Protein AF-A0A7S2JND5-F1 (afdb_monomer_lite)

Secondary structure (DSSP, 8-state):
---S-TTT-TTS-HHHHSHHHHHHHHHHHHHHHT-SEEEEEEEE-HHHHHHHHHHTTEEEEEEEPTTSSEEEEEEEETTTEEEEEEEEEEGGGGS-TT--HHHHHHH----EEEEEEEEE---S--SS--EEEEEEE-----TT-HHHHHHTT-

Foldseek 3Di:
DQDQDCVVVVPDDVVCSDCVNVVVVVLVVVVVVVDQKDKDWFAAPVVVVCVSLVVVQKHKDWDDFPPDRIIIMMIGRPVFKDWPDKDKAQLLVLPDPPDDPVRCVLQRDRWIKIKTWMWTDDPDPDPDTDIDIDMDTDFDDDPPNVVNRVSSVD

Sequence (154 aa):
PNYALTKSFPDVDPIWLQSSARRPQILEVLAELDADLLCLQEVQFVDEWRGHLAATGYESAFAARPERQDSCAIAWRACRICCTGQLVVDLDAAIPAEATPAVRARFARRNVAVVVRLEVLDSSSVQTPRTLLLATTHLYWGKEHEDVRAWQLQ

Structure (mmCIF, N/CA/C/O backbone):
data_AF-A0A7S2JND5-F1
#
_entry.id   AF-A0A7S2JND5-F1
#
loop_
_atom_site.group_PDB
_atom_site.id
_atom_site.type_symbol
_atom_site.label_atom_id
_atom_site.label_alt_id
_atom_site.label_comp_id
_atom_site.label_asym_id
_atom_site.label_entity_id
_atom_site.label_seq_id
_atom_site.pdbx_PDB_ins_code
_atom_site.Cartn_x
_atom_site.Cartn_y
_atom_site.Cartn_z
_atom_site.occupancy
_atom_site.B_iso_or_equiv
_atom_site.auth_seq_id
_atom_site.auth_comp_id
_atom_site.auth_asym_id
_atom_site.auth_atom_id
_atom_site.pdbx_PDB_model_num
ATOM 1 N N . PRO A 1 1 ? -3.129 1.942 -13.614 1.00 59.28 1 PRO A N 1
ATOM 2 C CA . PRO A 1 1 ? -2.614 0.808 -14.418 1.00 59.28 1 PRO A CA 1
ATOM 3 C C . PRO A 1 1 ? -3.709 -0.247 -14.506 1.00 59.28 1 PRO A C 1
ATOM 5 O O . PRO A 1 1 ? -4.399 -0.433 -13.513 1.00 59.28 1 PRO A O 1
ATOM 8 N N . ASN A 1 2 ? -3.893 -0.901 -15.651 1.00 74.94 2 ASN A N 1
ATOM 9 C CA . ASN A 1 2 ? -4.854 -2.000 -15.739 1.00 74.94 2 ASN A CA 1
ATOM 10 C C . ASN A 1 2 ? -4.126 -3.298 -15.386 1.00 74.94 2 ASN A C 1
ATOM 12 O O . ASN A 1 2 ? -3.317 -3.775 -16.177 1.00 74.94 2 ASN A O 1
ATOM 16 N N . TYR A 1 3 ? -4.371 -3.812 -14.181 1.00 80.31 3 TYR A N 1
ATOM 17 C CA . TYR A 1 3 ? -3.677 -4.985 -13.638 1.00 80.31 3 TYR A CA 1
ATOM 18 C C . TYR A 1 3 ? -4.248 -6.307 -14.153 1.00 80.31 3 TYR A C 1
ATOM 20 O O . TYR A 1 3 ? -3.519 -7.169 -14.637 1.00 80.31 3 TYR A O 1
ATOM 28 N N . ALA A 1 4 ? -5.572 -6.437 -14.107 1.00 91.38 4 ALA A N 1
ATOM 29 C CA . ALA A 1 4 ? -6.294 -7.632 -14.522 1.00 91.38 4 ALA A CA 1
ATOM 30 C C . ALA A 1 4 ? -6.682 -7.534 -16.005 1.00 91.38 4 ALA A C 1
ATOM 32 O O . ALA A 1 4 ? -7.776 -7.092 -16.346 1.00 91.38 4 ALA A O 1
ATOM 33 N N . LEU A 1 5 ? -5.752 -7.893 -16.893 1.00 93.12 5 LEU A N 1
ATOM 34 C CA . LEU A 1 5 ? -5.971 -7.934 -18.342 1.00 93.12 5 LEU A CA 1
ATOM 35 C C . LEU A 1 5 ? -6.056 -9.379 -18.829 1.00 93.12 5 LEU A C 1
ATOM 37 O O . LEU A 1 5 ? -5.309 -10.229 -18.355 1.00 93.12 5 LEU A O 1
ATOM 41 N N . THR A 1 6 ? -6.867 -9.632 -19.856 1.00 93.62 6 THR A N 1
ATOM 42 C CA . THR A 1 6 ? -6.954 -10.947 -20.522 1.00 93.62 6 THR A CA 1
ATOM 43 C C . THR A 1 6 ? -5.607 -11.412 -21.071 1.00 93.62 6 THR A C 1
ATOM 45 O O . THR A 1 6 ? -5.309 -12.595 -21.064 1.00 93.62 6 THR A O 1
ATOM 48 N N . LYS A 1 7 ? -4.735 -10.481 -21.479 1.00 94.06 7 LYS A N 1
ATOM 49 C CA . LYS A 1 7 ? -3.354 -10.802 -21.868 1.00 94.06 7 LYS A CA 1
ATOM 50 C C . LYS A 1 7 ? -2.553 -11.448 -20.727 1.00 94.06 7 LYS A C 1
ATOM 52 O O . LYS A 1 7 ? -1.713 -12.299 -20.993 1.00 94.06 7 LYS A O 1
ATOM 57 N N . SER A 1 8 ? -2.770 -11.000 -19.491 1.00 92.75 8 SER A N 1
ATOM 58 C CA . SER A 1 8 ? -2.069 -11.501 -18.302 1.00 92.75 8 SER A CA 1
ATOM 59 C C . SER A 1 8 ? -2.757 -12.728 -17.699 1.00 92.75 8 SER A C 1
ATOM 61 O O . SER A 1 8 ? -2.092 -13.553 -17.086 1.00 92.75 8 SER A O 1
ATOM 63 N N . PHE A 1 9 ? -4.075 -12.844 -17.884 1.00 95.56 9 PHE A N 1
ATOM 64 C CA . PHE A 1 9 ? -4.926 -13.905 -17.345 1.00 95.56 9 PHE A CA 1
ATOM 65 C C . PHE A 1 9 ? -5.808 -14.490 -18.465 1.00 95.56 9 PHE A C 1
ATOM 67 O O . PHE A 1 9 ? -7.012 -14.228 -18.487 1.00 95.56 9 PHE A O 1
ATOM 74 N N . PRO A 1 10 ? -5.221 -15.221 -19.433 1.00 96.25 10 PRO A N 1
ATOM 75 C CA . PRO A 1 10 ? -5.931 -15.660 -20.639 1.00 96.25 10 PRO A CA 1
ATOM 76 C C . PRO A 1 10 ? -7.007 -16.715 -20.369 1.00 96.25 10 PRO A C 1
ATOM 78 O O . PRO A 1 10 ? -7.966 -16.804 -21.129 1.00 96.25 10 PRO A O 1
ATOM 81 N N . ASP A 1 11 ? -6.870 -17.468 -19.278 1.00 96.88 11 ASP A N 1
ATOM 82 C CA . ASP A 1 11 ? -7.769 -18.573 -18.922 1.00 96.88 11 ASP A CA 1
ATOM 83 C C . ASP A 1 11 ? -8.925 -18.141 -17.999 1.00 96.88 11 ASP A C 1
ATOM 85 O O . ASP A 1 11 ? -9.717 -18.970 -17.554 1.00 96.88 11 ASP A O 1
ATOM 89 N N . VAL A 1 12 ? -9.026 -16.845 -17.683 1.00 96.38 12 VAL A N 1
ATOM 90 C CA . VAL A 1 12 ? -10.086 -16.283 -16.835 1.00 96.38 12 VAL A CA 1
ATOM 91 C C . VAL A 1 12 ? -11.153 -15.648 -17.719 1.00 96.38 12 VAL A C 1
ATOM 93 O O . VAL A 1 12 ? -10.832 -14.834 -18.587 1.00 96.38 12 VAL A O 1
ATOM 96 N N . ASP A 1 13 ? -12.428 -15.969 -17.471 1.00 96.38 13 ASP A N 1
ATOM 97 C CA . ASP A 1 13 ? -13.538 -15.290 -18.148 1.00 96.38 13 ASP A CA 1
ATOM 98 C C . ASP A 1 13 ? -13.411 -13.764 -17.936 1.00 96.38 13 ASP A C 1
ATOM 100 O O . ASP A 1 13 ? -13.328 -13.312 -16.785 1.00 96.38 13 ASP A O 1
ATOM 104 N N . PRO A 1 14 ? -13.392 -12.950 -19.011 1.00 95.25 14 PRO A N 1
ATOM 105 C CA . PRO A 1 14 ? -13.222 -11.505 -18.918 1.00 95.25 14 PRO A CA 1
ATOM 106 C C . PRO A 1 14 ? -14.183 -10.805 -17.952 1.00 95.25 14 PRO A C 1
ATOM 108 O O . PRO A 1 14 ? -13.825 -9.751 -17.416 1.00 95.25 14 PRO A O 1
ATOM 111 N N . ILE A 1 15 ? -15.373 -11.365 -17.697 1.00 95.00 15 ILE A N 1
ATOM 112 C CA . ILE A 1 15 ? -16.313 -10.807 -16.717 1.00 95.00 15 ILE A CA 1
ATOM 113 C C . ILE A 1 15 ? -15.703 -10.761 -15.309 1.00 95.00 15 ILE A C 1
ATOM 115 O O . ILE A 1 15 ? -15.850 -9.760 -14.607 1.00 95.00 15 ILE A O 1
ATOM 119 N N . TRP A 1 16 ? -14.924 -11.780 -14.933 1.00 95.44 16 TRP A N 1
ATOM 120 C CA . TRP A 1 16 ? -14.277 -11.886 -13.624 1.00 95.44 16 TRP A CA 1
ATOM 121 C C . TRP A 1 16 ? -13.016 -11.029 -13.500 1.00 95.44 16 TRP A C 1
ATOM 123 O O . TRP A 1 16 ? -12.528 -10.821 -12.394 1.00 95.44 16 TRP A O 1
ATOM 133 N N . LEU A 1 17 ? -12.490 -10.476 -14.597 1.00 94.56 17 LEU A N 1
ATOM 134 C CA . LEU A 1 17 ? -11.359 -9.540 -14.550 1.00 94.56 17 LEU A CA 1
ATOM 135 C C . LEU A 1 17 ? -11.799 -8.102 -14.226 1.00 94.56 17 LEU A C 1
ATOM 137 O O . LEU A 1 17 ? -10.988 -7.290 -13.756 1.00 94.56 17 LEU A O 1
ATOM 141 N N . GLN A 1 18 ? -13.080 -7.780 -14.423 1.00 92.50 18 GLN A N 1
ATOM 142 C CA . GLN A 1 18 ? -13.631 -6.454 -14.149 1.00 92.50 18 GLN A CA 1
ATOM 143 C C . GLN A 1 18 ? -13.508 -6.092 -12.662 1.00 92.50 18 GLN A C 1
ATOM 145 O O . GLN A 1 18 ? -13.768 -6.907 -11.778 1.00 92.50 18 GLN A O 1
ATOM 150 N N . SER A 1 19 ? -13.142 -4.840 -12.358 1.00 90.81 19 SER A N 1
ATOM 151 C CA . SER A 1 19 ? -13.007 -4.398 -10.960 1.00 90.81 19 SER A CA 1
ATOM 152 C C . SER A 1 19 ? -14.322 -4.500 -10.186 1.00 90.81 19 SER A C 1
ATOM 154 O O . SER A 1 19 ? -14.285 -4.755 -8.987 1.00 90.81 19 SER A O 1
ATOM 156 N N . SER A 1 20 ? -15.462 -4.305 -10.849 1.00 91.81 20 SER A N 1
ATOM 157 C CA . SER A 1 20 ? -16.797 -4.440 -10.257 1.00 91.81 20 SER A CA 1
ATOM 158 C C . SER A 1 20 ? -17.107 -5.875 -9.830 1.00 91.81 20 SER A C 1
ATOM 160 O O . SER A 1 20 ? -17.779 -6.062 -8.824 1.00 91.81 20 SER A O 1
ATOM 162 N N . ALA A 1 21 ? -16.587 -6.874 -10.550 1.00 94.75 21 ALA A N 1
ATOM 163 C CA . ALA A 1 21 ? -16.742 -8.285 -10.206 1.00 94.75 21 ALA A CA 1
ATOM 164 C C . ALA A 1 21 ? -15.758 -8.722 -9.108 1.00 94.75 21 ALA A C 1
ATOM 166 O O . ALA A 1 21 ? -16.131 -9.447 -8.191 1.00 94.75 21 ALA A O 1
ATOM 167 N N . ARG A 1 22 ? -14.505 -8.246 -9.159 1.00 95.00 22 ARG A N 1
ATOM 168 C CA . ARG A 1 22 ? -13.464 -8.636 -8.188 1.00 95.00 22 ARG A CA 1
ATOM 169 C C . ARG A 1 22 ? -13.600 -7.956 -6.835 1.00 95.00 22 ARG A C 1
ATOM 171 O O . ARG A 1 22 ? -13.289 -8.567 -5.821 1.00 95.00 22 ARG A O 1
ATOM 178 N N . ARG A 1 23 ? -14.009 -6.686 -6.792 1.00 94.38 23 ARG A N 1
ATOM 179 C CA . ARG A 1 23 ? -14.005 -5.908 -5.544 1.00 94.38 23 ARG A CA 1
ATOM 180 C C . ARG A 1 23 ? -14.883 -6.525 -4.446 1.00 94.38 23 ARG A C 1
ATOM 182 O O . ARG A 1 23 ? -14.363 -6.643 -3.342 1.00 94.38 23 ARG A O 1
ATOM 189 N N . PRO A 1 24 ? -16.128 -6.970 -4.707 1.00 94.88 24 PRO A N 1
ATOM 190 C CA . PRO A 1 24 ? -16.931 -7.652 -3.693 1.00 94.88 24 PRO A CA 1
ATOM 191 C C . PRO A 1 24 ? -16.245 -8.907 -3.142 1.00 94.88 24 PRO A C 1
ATOM 193 O O . PRO A 1 24 ? -16.228 -9.102 -1.936 1.00 94.88 24 PRO A O 1
ATOM 196 N N . GLN A 1 25 ? -15.607 -9.696 -4.010 1.00 96.62 25 GLN A N 1
ATOM 197 C CA . GLN A 1 25 ? -14.882 -10.911 -3.622 1.00 96.62 25 GLN A CA 1
ATOM 198 C C . GLN A 1 25 ? -13.651 -10.596 -2.760 1.00 96.62 25 GLN A C 1
ATOM 200 O O . GLN A 1 25 ? -13.391 -11.263 -1.768 1.00 96.62 25 GLN A O 1
ATOM 205 N N . ILE A 1 26 ? -12.903 -9.539 -3.096 1.00 96.62 26 ILE A N 1
ATOM 206 C CA . ILE A 1 26 ? -11.773 -9.093 -2.268 1.00 96.62 26 ILE A CA 1
ATOM 207 C C . ILE A 1 26 ? -12.274 -8.622 -0.898 1.00 96.62 26 ILE A C 1
ATOM 209 O O . ILE A 1 26 ? -11.661 -8.950 0.109 1.00 96.62 26 ILE A O 1
ATOM 213 N N . LEU A 1 27 ? -13.379 -7.872 -0.841 1.00 96.06 27 LEU A N 1
ATOM 214 C CA . LEU A 1 27 ? -13.959 -7.413 0.425 1.00 96.06 27 LEU A CA 1
ATOM 215 C C . LEU A 1 27 ? -14.443 -8.577 1.298 1.00 96.06 27 LEU A C 1
ATOM 217 O O . LEU A 1 27 ? -14.252 -8.526 2.508 1.00 96.06 27 LEU A O 1
ATOM 221 N N . GLU A 1 28 ? -15.016 -9.617 0.693 1.00 97.06 28 GLU A N 1
ATOM 222 C CA . GLU A 1 28 ? -15.398 -10.857 1.377 1.00 97.06 28 GLU A CA 1
ATOM 223 C C . GLU A 1 28 ? -14.172 -11.541 1.996 1.00 97.06 28 GLU A C 1
ATOM 225 O O . GLU A 1 28 ? -14.149 -11.764 3.203 1.00 97.06 28 GLU A O 1
ATOM 230 N N . VAL A 1 29 ? -13.093 -11.722 1.226 1.00 97.56 29 VAL A N 1
ATOM 231 C CA . VAL A 1 29 ? -11.825 -12.269 1.744 1.00 97.56 29 VAL A CA 1
ATOM 232 C C . VAL A 1 29 ? -11.257 -11.411 2.881 1.00 97.56 29 VAL A C 1
ATOM 234 O O . VAL A 1 29 ? -10.823 -11.941 3.899 1.00 97.56 29 VAL A O 1
ATOM 237 N N . LEU A 1 30 ? -11.258 -10.080 2.744 1.00 96.88 30 LEU A N 1
ATOM 238 C CA . LEU A 1 30 ? -10.775 -9.185 3.803 1.00 96.88 30 LEU A CA 1
ATOM 239 C C . LEU A 1 30 ? -11.619 -9.284 5.081 1.00 96.88 30 LEU A C 1
ATOM 241 O O . LEU A 1 30 ? -11.064 -9.189 6.175 1.00 96.88 30 LEU A O 1
ATOM 245 N N . ALA A 1 31 ? -12.933 -9.477 4.951 1.00 95.31 31 ALA A N 1
ATOM 246 C CA . ALA A 1 31 ? -13.827 -9.661 6.087 1.00 95.31 31 ALA A CA 1
ATOM 247 C C . ALA A 1 31 ? -13.594 -11.012 6.780 1.00 95.31 31 ALA A C 1
ATOM 249 O O . ALA A 1 31 ? -13.532 -11.054 8.006 1.00 95.31 31 ALA A O 1
ATOM 250 N N . GLU A 1 32 ? -13.413 -12.090 6.013 1.00 97.06 32 GLU A N 1
ATOM 251 C CA . GLU A 1 32 ? -13.128 -13.432 6.537 1.00 97.06 32 GLU A CA 1
ATOM 252 C C . GLU A 1 32 ? -11.777 -13.522 7.253 1.00 97.06 32 GLU A C 1
ATOM 254 O O . GLU A 1 32 ? -11.647 -14.251 8.234 1.00 97.06 32 GLU A O 1
ATOM 259 N N . LEU A 1 33 ? -10.773 -12.770 6.786 1.00 96.81 33 LEU A N 1
ATOM 260 C CA . LEU A 1 33 ? -9.467 -12.701 7.442 1.00 96.81 33 LEU A CA 1
ATOM 261 C C . LEU A 1 33 ? -9.547 -12.118 8.860 1.00 96.81 33 LEU A C 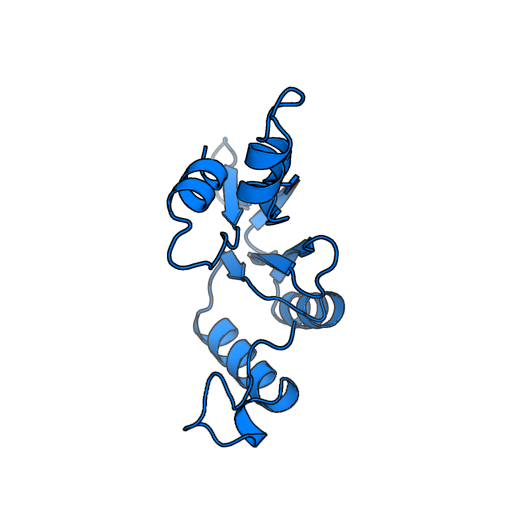1
ATOM 263 O O . LEU A 1 33 ? -8.674 -12.423 9.670 1.00 96.81 33 LEU A O 1
ATOM 267 N N . ASP A 1 34 ? -10.537 -11.258 9.135 1.00 94.88 34 ASP A N 1
ATOM 268 C CA . ASP A 1 34 ? -10.750 -10.565 10.416 1.00 94.88 34 ASP A CA 1
ATOM 269 C C . ASP A 1 34 ? -9.456 -9.990 11.037 1.00 94.88 34 ASP A C 1
ATOM 271 O O . ASP A 1 34 ? -9.228 -10.016 12.246 1.00 94.88 34 ASP A O 1
ATOM 275 N N . ALA A 1 35 ? -8.552 -9.488 10.191 1.00 97.38 35 ALA A N 1
ATOM 276 C CA . ALA A 1 35 ? -7.216 -9.097 10.625 1.00 97.38 35 ALA A CA 1
ATOM 277 C C . ALA A 1 35 ? -7.231 -7.757 11.372 1.00 97.38 35 ALA A C 1
ATOM 279 O O . ALA A 1 35 ? -7.902 -6.813 10.963 1.00 97.38 35 ALA A O 1
ATOM 280 N N . ASP A 1 36 ? -6.418 -7.605 12.418 1.00 97.00 36 ASP A N 1
ATOM 281 C CA . ASP A 1 36 ? -6.272 -6.308 13.097 1.00 97.00 36 ASP A CA 1
ATOM 282 C C . ASP A 1 36 ? -5.525 -5.266 12.250 1.00 97.00 36 ASP A C 1
ATOM 284 O O . ASP A 1 36 ? -5.731 -4.059 12.407 1.00 97.00 36 ASP A O 1
ATOM 288 N N . LEU A 1 37 ? -4.662 -5.745 11.352 1.00 97.88 37 LEU A N 1
ATOM 289 C CA . LEU A 1 37 ? -3.786 -4.966 10.486 1.00 97.88 37 LEU A CA 1
ATOM 290 C C . LEU A 1 37 ? -3.833 -5.539 9.069 1.00 97.88 37 LEU A C 1
ATOM 292 O O . LEU A 1 37 ? -3.665 -6.741 8.876 1.00 97.88 37 LEU A O 1
ATOM 296 N N . LEU A 1 38 ? -4.012 -4.670 8.078 1.00 98.31 38 LEU A N 1
ATOM 297 C CA . LEU A 1 38 ? -4.029 -5.020 6.661 1.00 98.31 38 LEU A CA 1
ATOM 298 C C . LEU A 1 38 ? -2.984 -4.189 5.917 1.00 98.31 38 LEU A C 1
ATOM 300 O O . LEU A 1 38 ? -2.970 -2.966 6.036 1.00 98.31 38 LEU A O 1
ATOM 304 N N . CYS A 1 39 ? -2.155 -4.847 5.108 1.00 98.50 39 CYS A N 1
ATOM 305 C CA . CYS A 1 39 ? -1.215 -4.205 4.190 1.00 98.50 39 CYS A CA 1
ATOM 306 C C . CYS A 1 39 ? -1.597 -4.574 2.757 1.00 98.50 39 CYS A C 1
ATOM 308 O O . CYS A 1 39 ? -1.471 -5.733 2.366 1.00 98.50 39 CYS A O 1
ATOM 310 N N . LEU A 1 40 ? -2.050 -3.596 1.976 1.00 97.94 40 LEU A N 1
ATOM 311 C CA . LEU A 1 40 ? -2.576 -3.803 0.629 1.00 97.94 40 LEU A CA 1
ATOM 312 C C . LEU A 1 40 ? -1.702 -3.088 -0.405 1.00 97.94 40 LEU A C 1
ATOM 314 O O . LEU A 1 40 ? -1.237 -1.969 -0.179 1.00 97.94 40 LEU A O 1
ATOM 318 N N . GLN A 1 41 ? -1.510 -3.716 -1.563 1.00 97.25 41 GLN A N 1
ATOM 319 C CA . GLN A 1 41 ? -0.823 -3.134 -2.718 1.00 97.25 41 GLN A CA 1
ATOM 320 C C . GLN A 1 41 ? -1.772 -3.075 -3.922 1.00 97.25 41 GLN A C 1
ATOM 322 O O . GLN A 1 41 ? -2.820 -3.715 -3.929 1.00 97.25 41 GLN A O 1
ATOM 327 N N . GLU A 1 42 ? -1.404 -2.289 -4.939 1.00 95.81 42 GLU A N 1
ATOM 328 C CA . GLU A 1 42 ? -2.197 -2.095 -6.167 1.00 95.81 42 GLU A CA 1
ATOM 329 C C . GLU A 1 42 ? -3.604 -1.508 -5.933 1.00 95.81 42 GLU A C 1
ATOM 331 O O . GLU A 1 42 ? -4.539 -1.730 -6.706 1.00 95.81 42 GLU A O 1
ATOM 336 N N . VAL A 1 43 ? -3.766 -0.695 -4.885 1.00 95.75 43 VAL A N 1
ATOM 337 C CA . VAL A 1 43 ? -5.064 -0.138 -4.496 1.00 95.75 43 VAL A CA 1
ATOM 338 C C . VAL A 1 43 ? -5.424 1.063 -5.373 1.00 95.75 43 VAL A C 1
ATOM 340 O O . VAL A 1 43 ? -4.884 2.156 -5.207 1.00 95.75 43 VAL A O 1
ATOM 343 N N . GLN A 1 44 ? -6.337 0.865 -6.323 1.00 93.31 44 GLN A N 1
ATOM 344 C CA . GLN A 1 44 ? -6.940 1.929 -7.140 1.00 93.31 44 GLN A CA 1
ATOM 345 C C . GLN A 1 44 ? -8.253 2.415 -6.522 1.00 93.31 44 GLN A C 1
ATOM 347 O O . GLN A 1 44 ? -8.908 1.636 -5.844 1.00 93.31 44 GLN A O 1
ATOM 352 N N . PHE A 1 45 ? -8.688 3.643 -6.831 1.00 92.56 45 PHE A N 1
ATOM 353 C CA . PHE A 1 45 ? -9.922 4.242 -6.287 1.00 92.56 45 PHE A CA 1
ATOM 354 C C . PHE A 1 45 ? -9.876 4.389 -4.756 1.00 92.56 45 PHE A C 1
ATOM 356 O O . PHE A 1 45 ? -10.682 3.817 -4.025 1.00 92.56 45 PHE A O 1
ATOM 363 N N . VAL A 1 46 ? -8.881 5.139 -4.269 1.00 94.25 46 VAL A N 1
ATOM 364 C CA . VAL A 1 46 ? -8.570 5.278 -2.834 1.00 94.25 46 VAL A CA 1
ATOM 365 C C . VAL A 1 46 ? -9.787 5.684 -2.003 1.00 94.25 46 VAL A C 1
ATOM 367 O O . VAL A 1 46 ? -10.004 5.098 -0.948 1.00 94.25 46 VAL A O 1
ATOM 370 N N . ASP A 1 47 ? -10.602 6.624 -2.480 1.00 94.75 47 ASP A N 1
ATOM 371 C CA . ASP A 1 47 ? -11.777 7.092 -1.734 1.00 94.75 47 ASP A CA 1
ATOM 372 C C . ASP A 1 47 ? -12.828 5.991 -1.556 1.00 94.75 47 ASP A C 1
ATOM 374 O O . ASP A 1 47 ? -13.399 5.844 -0.475 1.00 94.75 47 ASP A O 1
ATOM 378 N N . GLU A 1 48 ? -13.028 5.154 -2.578 1.00 95.06 48 GLU A N 1
ATOM 379 C CA . GLU A 1 48 ? -13.924 4.003 -2.482 1.00 95.06 48 GLU A CA 1
ATOM 380 C C . GLU A 1 48 ? -13.389 2.992 -1.464 1.00 95.06 48 GLU A C 1
ATOM 382 O O . GLU A 1 48 ? -14.129 2.557 -0.585 1.00 95.06 48 GLU A O 1
ATOM 387 N N . TRP A 1 49 ? -12.105 2.626 -1.530 1.00 96.06 49 TRP A N 1
ATOM 388 C CA . TRP A 1 49 ? -11.513 1.694 -0.560 1.00 96.06 49 TRP A CA 1
ATOM 389 C C . TRP A 1 49 ? -11.529 2.232 0.861 1.00 96.06 49 TRP A C 1
ATOM 391 O O . TRP A 1 49 ? -11.833 1.483 1.784 1.00 96.06 49 TRP A O 1
ATOM 401 N N . ARG A 1 50 ? -11.252 3.525 1.041 1.00 96.94 50 ARG A N 1
ATOM 402 C CA . ARG A 1 50 ? -11.357 4.187 2.340 1.00 96.94 50 ARG A CA 1
ATOM 403 C C . ARG A 1 50 ? -12.773 4.052 2.898 1.00 96.94 50 ARG A C 1
ATOM 405 O O . ARG A 1 50 ? -12.915 3.706 4.066 1.00 96.94 50 ARG A O 1
ATOM 412 N N . GLY A 1 51 ? -13.797 4.260 2.067 1.00 97.44 51 GLY A N 1
ATOM 413 C CA . GLY A 1 51 ? -15.197 4.066 2.445 1.00 97.44 51 GLY A CA 1
ATOM 414 C C . GLY A 1 51 ? -15.518 2.626 2.860 1.00 97.44 51 GLY A C 1
ATOM 415 O O . GLY A 1 51 ? -16.096 2.417 3.924 1.00 97.44 51 GLY A O 1
ATOM 416 N N . HIS A 1 52 ? -15.100 1.630 2.072 1.00 96.69 52 HIS A N 1
ATOM 417 C CA . HIS A 1 52 ? -15.341 0.216 2.392 1.00 96.69 52 HIS A CA 1
ATOM 418 C C . HIS A 1 52 ? -14.620 -0.224 3.677 1.00 96.69 52 HIS A C 1
ATOM 420 O O . HIS A 1 52 ? -15.225 -0.852 4.542 1.00 96.69 52 HIS A O 1
ATOM 426 N N . LEU A 1 53 ? -13.345 0.144 3.835 1.00 97.56 53 LEU A N 1
ATOM 427 C CA . LEU A 1 53 ? -12.562 -0.162 5.035 1.00 97.56 53 LEU A CA 1
ATOM 428 C C . LEU A 1 53 ? -13.187 0.491 6.277 1.00 97.56 53 LEU A C 1
ATOM 430 O O . LEU A 1 53 ? -13.418 -0.196 7.273 1.00 97.56 53 LEU A O 1
ATOM 434 N N . ALA A 1 54 ? -13.566 1.769 6.189 1.00 97.88 54 ALA A N 1
ATOM 435 C CA . ALA A 1 54 ? -14.239 2.481 7.275 1.00 97.88 54 ALA A CA 1
ATOM 436 C C . ALA A 1 54 ? -15.576 1.835 7.662 1.00 97.88 54 ALA A C 1
ATOM 438 O O . ALA A 1 54 ? -15.842 1.650 8.849 1.00 97.88 54 ALA A O 1
ATOM 439 N N . ALA A 1 55 ? -16.385 1.414 6.683 1.00 97.00 55 ALA A N 1
ATOM 440 C CA . ALA A 1 55 ? -17.649 0.717 6.933 1.00 97.00 55 ALA A CA 1
ATOM 441 C C . ALA A 1 55 ? -17.465 -0.609 7.695 1.00 97.00 55 ALA A C 1
ATOM 443 O O . ALA A 1 55 ? -18.374 -1.053 8.391 1.00 97.00 55 ALA A O 1
ATOM 444 N N . THR A 1 56 ? -16.281 -1.216 7.598 1.00 95.44 56 THR A N 1
ATOM 445 C CA . THR A 1 56 ? -15.914 -2.444 8.320 1.00 95.44 56 THR A CA 1
ATOM 446 C C . THR A 1 56 ? -15.109 -2.189 9.600 1.00 95.44 56 THR A C 1
ATOM 448 O O . THR A 1 56 ? -14.622 -3.136 10.208 1.00 95.44 56 THR A O 1
ATOM 451 N N . GLY A 1 57 ? -14.986 -0.938 10.057 1.00 97.06 57 GLY A N 1
ATOM 452 C CA . GLY A 1 57 ? -14.339 -0.588 11.330 1.00 97.06 57 GLY A CA 1
ATOM 453 C C . GLY A 1 57 ? -12.823 -0.377 11.252 1.00 97.06 57 GLY A C 1
ATOM 454 O O . GLY A 1 57 ? -12.149 -0.421 12.286 1.00 97.06 57 GLY A O 1
ATOM 455 N N . TYR A 1 58 ? -12.282 -0.160 10.052 1.00 98.50 58 TYR A N 1
ATOM 456 C CA . TYR A 1 58 ? -10.873 0.170 9.861 1.00 98.50 58 TYR A CA 1
ATOM 457 C C . TYR A 1 58 ? -10.657 1.660 9.614 1.00 98.50 58 TYR A C 1
ATOM 459 O O . TYR A 1 58 ? -11.341 2.288 8.809 1.00 98.50 58 TYR A O 1
ATOM 467 N N . GLU A 1 59 ? -9.610 2.200 10.220 1.00 98.31 59 GLU A N 1
ATOM 468 C CA . GLU A 1 59 ? -8.950 3.402 9.719 1.00 98.31 59 GLU A CA 1
ATOM 469 C C . GLU A 1 59 ? -7.844 3.010 8.735 1.00 98.31 59 GLU A C 1
ATOM 471 O O . GLU A 1 59 ? -7.407 1.859 8.706 1.00 98.31 59 GLU A O 1
ATOM 476 N N . SER A 1 60 ? -7.418 3.940 7.874 1.00 98.38 60 SER A N 1
ATOM 477 C CA . SER A 1 60 ? -6.448 3.620 6.822 1.00 98.38 60 SER A CA 1
ATOM 478 C C . SER A 1 60 ? -5.595 4.795 6.340 1.00 98.38 60 SER A C 1
ATOM 480 O O . SER A 1 60 ? -6.058 5.929 6.175 1.00 98.38 60 SER A O 1
ATOM 482 N N . ALA A 1 61 ? -4.340 4.476 6.030 1.00 98.25 61 ALA A N 1
ATOM 483 C CA . ALA A 1 61 ? -3.349 5.330 5.392 1.00 98.25 61 ALA A CA 1
ATOM 484 C C . ALA A 1 61 ? -3.039 4.815 3.982 1.00 98.25 61 ALA A C 1
ATOM 486 O O . ALA A 1 61 ? -2.990 3.608 3.754 1.00 98.25 61 ALA A O 1
ATOM 487 N N . PHE A 1 62 ? -2.790 5.729 3.043 1.00 98.06 62 PHE A N 1
ATOM 488 C CA . PHE A 1 62 ? -2.492 5.401 1.649 1.00 98.06 62 PHE A CA 1
ATOM 489 C C . PHE A 1 62 ? -1.263 6.174 1.169 1.00 98.06 62 PHE A C 1
ATOM 491 O O . PHE A 1 62 ? -1.073 7.333 1.539 1.00 98.06 62 PHE A O 1
ATOM 498 N N . ALA A 1 63 ? -0.472 5.548 0.303 1.00 97.25 63 ALA A N 1
ATOM 499 C CA . ALA A 1 63 ? 0.588 6.188 -0.468 1.00 97.25 63 ALA A CA 1
ATOM 500 C C . ALA A 1 63 ? 0.366 5.925 -1.957 1.00 97.25 63 ALA A C 1
ATOM 502 O O . ALA A 1 63 ? 0.542 4.798 -2.427 1.00 97.25 63 ALA A O 1
ATOM 503 N N . ALA A 1 64 ? -0.022 6.968 -2.687 1.00 94.38 64 ALA A N 1
ATOM 504 C CA . ALA A 1 64 ? -0.175 6.913 -4.133 1.00 94.38 64 ALA A CA 1
ATOM 505 C C . ALA A 1 64 ? 1.192 6.939 -4.818 1.00 94.38 64 ALA A C 1
ATOM 507 O O . ALA A 1 64 ? 2.078 7.705 -4.432 1.00 94.38 64 ALA A O 1
ATOM 508 N N . ARG A 1 65 ? 1.358 6.125 -5.862 1.00 91.56 65 ARG A N 1
ATOM 509 C CA . ARG A 1 65 ? 2.566 6.190 -6.689 1.00 91.56 65 ARG A CA 1
ATOM 510 C C . ARG A 1 65 ? 2.498 7.377 -7.654 1.00 91.56 65 ARG A C 1
ATOM 512 O O . ARG A 1 65 ? 1.462 7.561 -8.299 1.00 91.56 65 ARG A O 1
ATOM 519 N N . PRO A 1 66 ? 3.592 8.139 -7.831 1.00 88.62 66 PRO A N 1
ATOM 520 C CA . PRO A 1 66 ? 3.645 9.204 -8.824 1.00 88.62 66 PRO A CA 1
ATOM 521 C C . PRO A 1 66 ? 3.284 8.691 -10.222 1.00 88.62 66 PRO A C 1
ATOM 523 O O . PRO A 1 66 ? 3.773 7.648 -10.660 1.00 88.62 66 PRO A O 1
ATOM 526 N N . GLU A 1 67 ? 2.421 9.430 -10.924 1.00 84.31 67 GLU A N 1
ATOM 527 C CA . GLU A 1 67 ? 1.996 9.138 -12.306 1.00 84.31 67 GLU A CA 1
ATOM 528 C C . GLU A 1 67 ? 1.305 7.769 -12.500 1.00 84.31 67 GLU A C 1
ATOM 530 O O . GLU A 1 67 ? 1.110 7.295 -13.624 1.00 84.31 67 GLU A O 1
ATOM 535 N N . ARG A 1 68 ? 0.891 7.116 -11.410 1.00 85.31 68 ARG A N 1
ATOM 536 C CA . ARG A 1 68 ? 0.078 5.900 -11.430 1.00 85.31 68 ARG A CA 1
ATOM 537 C C . ARG A 1 68 ? -1.203 6.132 -10.630 1.00 85.31 68 ARG A C 1
ATOM 539 O O . ARG A 1 68 ? -1.277 6.974 -9.751 1.00 85.31 68 ARG A O 1
ATOM 546 N N . GLN A 1 69 ? -2.236 5.368 -10.966 1.00 87.38 69 GLN A N 1
ATOM 547 C CA . GLN A 1 69 ? -3.553 5.462 -10.320 1.00 87.38 69 GLN A CA 1
ATOM 548 C C . GLN A 1 69 ? -3.689 4.590 -9.067 1.00 87.38 69 GLN A C 1
ATOM 550 O O . GLN A 1 69 ? -4.767 4.526 -8.484 1.00 87.38 69 GLN A O 1
ATOM 555 N N . ASP A 1 70 ? -2.651 3.841 -8.715 1.00 93.06 70 ASP A N 1
ATOM 556 C CA . ASP A 1 70 ? -2.701 2.866 -7.638 1.00 93.06 70 ASP A CA 1
ATOM 557 C C . ASP A 1 70 ? -1.781 3.247 -6.479 1.00 93.06 70 ASP A C 1
ATOM 559 O O . ASP A 1 70 ? -0.816 4.001 -6.633 1.00 93.06 70 ASP A O 1
ATOM 563 N N . SER A 1 71 ? -2.110 2.696 -5.318 1.00 95.56 71 SER A N 1
ATOM 564 C CA . SER A 1 71 ? -1.503 3.032 -4.040 1.00 95.56 71 SER A CA 1
ATOM 565 C C . SER A 1 71 ? -1.114 1.780 -3.263 1.00 95.56 71 SER A C 1
ATOM 567 O O . SER A 1 71 ? -1.657 0.695 -3.483 1.00 95.56 71 SER A O 1
ATOM 569 N N . CYS A 1 72 ? -0.205 1.950 -2.310 1.00 97.81 72 CYS A N 1
ATOM 570 C CA . CYS A 1 72 ? -0.114 1.051 -1.164 1.00 97.81 72 CYS A CA 1
ATOM 571 C C . CYS A 1 72 ? -1.026 1.572 -0.049 1.00 97.81 72 CYS A C 1
ATOM 573 O O . CYS A 1 72 ? -1.205 2.787 0.072 1.00 97.81 72 CYS A O 1
ATOM 575 N N . ALA A 1 73 ? -1.586 0.678 0.759 1.00 98.31 73 ALA A N 1
ATOM 576 C CA . ALA A 1 73 ? -2.436 1.036 1.884 1.00 98.31 73 ALA A CA 1
ATOM 577 C C . ALA A 1 73 ? -2.091 0.221 3.128 1.00 98.31 73 ALA A C 1
ATOM 579 O O . ALA A 1 73 ? -1.788 -0.968 3.037 1.00 98.31 73 ALA A O 1
ATOM 580 N N . ILE A 1 74 ? -2.187 0.866 4.286 1.00 98.69 74 ILE A N 1
ATOM 581 C CA . ILE A 1 74 ? -2.211 0.200 5.586 1.00 98.69 74 ILE A CA 1
ATOM 582 C C . ILE A 1 74 ? -3.548 0.525 6.232 1.00 98.69 74 ILE A C 1
ATOM 584 O O . ILE A 1 74 ? -3.919 1.697 6.290 1.00 98.69 74 ILE A O 1
ATOM 588 N N . ALA A 1 75 ? -4.256 -0.489 6.717 1.00 98.50 75 ALA A N 1
ATOM 589 C CA . ALA A 1 75 ? -5.486 -0.325 7.477 1.00 98.50 75 ALA A CA 1
ATOM 590 C C . ALA A 1 75 ? -5.377 -1.014 8.841 1.00 98.50 75 ALA A C 1
ATOM 592 O O . ALA A 1 75 ? -4.723 -2.049 8.960 1.00 98.50 75 ALA A O 1
ATOM 593 N N . TRP A 1 76 ? -6.000 -0.437 9.867 1.00 98.31 76 TRP A N 1
ATOM 594 C CA . TRP A 1 76 ? -5.967 -0.942 11.243 1.00 98.31 76 TRP A CA 1
ATOM 595 C C . TRP A 1 76 ? -7.342 -0.862 11.907 1.00 98.31 76 TRP A C 1
ATOM 597 O O . TRP A 1 76 ? -8.126 0.045 11.619 1.00 98.31 76 TRP A O 1
ATOM 607 N N . ARG A 1 77 ? -7.643 -1.811 12.802 1.00 97.44 77 ARG A N 1
ATOM 608 C CA . ARG A 1 77 ? -8.891 -1.831 13.583 1.00 97.44 77 ARG A CA 1
ATOM 609 C C . ARG A 1 77 ? -8.944 -0.638 14.538 1.00 97.44 77 ARG A C 1
ATOM 611 O O . ARG A 1 77 ? -8.260 -0.633 15.562 1.00 97.44 77 ARG A O 1
ATOM 618 N N . ALA A 1 78 ? -9.806 0.335 14.248 1.00 96.62 78 ALA A N 1
ATOM 619 C CA . ALA A 1 78 ? -9.886 1.591 15.002 1.00 96.62 78 ALA A CA 1
ATOM 620 C C . ALA A 1 78 ? -10.279 1.391 16.479 1.00 96.62 78 ALA A C 1
ATOM 622 O O . ALA A 1 78 ? -9.898 2.166 17.349 1.00 96.62 78 ALA A O 1
ATOM 623 N N . CYS A 1 79 ? -11.006 0.312 16.791 1.00 95.25 79 CYS A N 1
ATOM 624 C CA . CYS A 1 79 ? -11.388 -0.025 18.165 1.00 95.25 79 CYS A CA 1
ATOM 625 C C . CYS A 1 79 ? -10.241 -0.592 19.019 1.00 95.25 79 CYS A C 1
ATOM 627 O O . CYS A 1 79 ? -10.395 -0.702 20.233 1.00 95.25 79 CYS A O 1
ATOM 629 N N . ARG A 1 80 ? -9.113 -0.975 18.408 1.00 93.69 80 ARG A N 1
ATOM 630 C CA . ARG A 1 80 ? -7.971 -1.618 19.084 1.00 93.69 80 ARG A CA 1
ATOM 631 C C . ARG A 1 80 ? -6.656 -0.883 18.873 1.00 93.69 80 ARG A C 1
ATOM 633 O O . ARG A 1 80 ? -5.709 -1.120 19.615 1.00 93.69 80 ARG A O 1
ATOM 640 N N . ILE A 1 81 ? -6.559 -0.050 17.842 1.00 96.00 81 ILE A N 1
ATOM 641 C CA . ILE A 1 81 ? -5.302 0.535 17.386 1.00 96.00 81 ILE A CA 1
ATOM 642 C C . ILE A 1 81 ? -5.550 1.983 16.980 1.00 96.00 81 ILE A C 1
ATOM 644 O O . ILE A 1 81 ? -6.495 2.275 16.252 1.00 96.00 81 ILE A O 1
ATOM 648 N N . CYS A 1 82 ? -4.667 2.875 17.420 1.00 95.88 82 CYS A N 1
ATOM 649 C CA . CYS A 1 82 ? -4.652 4.279 17.033 1.00 95.88 82 CYS A CA 1
ATOM 650 C C . CYS A 1 82 ? -3.386 4.588 16.230 1.00 95.88 82 CYS A C 1
ATOM 652 O O . CYS A 1 82 ? -2.287 4.166 16.597 1.00 95.88 82 CYS A O 1
ATOM 654 N N . CYS A 1 83 ? -3.520 5.341 15.140 1.00 97.12 83 CYS A N 1
ATOM 655 C CA . CYS A 1 83 ? -2.375 5.847 14.394 1.00 97.12 83 CYS A CA 1
ATOM 656 C C . CYS A 1 83 ? -1.906 7.182 14.977 1.00 97.12 83 CYS A C 1
ATOM 658 O O . CYS A 1 83 ? -2.670 8.135 15.094 1.00 97.12 83 CYS A O 1
ATOM 660 N N . THR A 1 84 ? -0.621 7.257 15.309 1.00 97.19 84 THR A N 1
ATOM 661 C CA . THR A 1 84 ? 0.015 8.438 15.917 1.00 97.19 84 THR A CA 1
ATOM 662 C C . THR A 1 84 ? 1.002 9.132 14.987 1.00 97.19 84 THR A C 1
ATOM 664 O O . THR A 1 84 ? 1.516 10.200 15.310 1.00 97.19 84 THR A O 1
ATOM 667 N N . GLY A 1 85 ? 1.279 8.547 13.824 1.00 97.62 85 GLY A N 1
ATOM 668 C CA . GLY A 1 85 ? 2.140 9.146 12.818 1.00 97.62 85 GLY A CA 1
ATOM 669 C C . GLY A 1 85 ? 2.071 8.389 11.503 1.00 97.62 85 GLY A C 1
ATOM 670 O O . GLY A 1 85 ? 1.893 7.174 11.484 1.00 97.62 85 GLY A O 1
ATOM 671 N N . GLN A 1 86 ? 2.242 9.110 10.402 1.00 97.94 86 GLN A N 1
ATOM 672 C CA . GLN A 1 86 ? 2.276 8.551 9.058 1.00 97.94 86 GLN A CA 1
ATOM 673 C C . GLN A 1 86 ? 3.426 9.184 8.280 1.00 97.94 86 GLN A C 1
ATOM 675 O O . GLN A 1 86 ? 3.662 10.388 8.370 1.00 97.94 86 GLN A O 1
ATOM 680 N N . LEU A 1 87 ? 4.105 8.369 7.482 1.00 97.75 87 LEU A N 1
ATOM 681 C CA . LEU A 1 87 ? 5.145 8.786 6.559 1.00 97.75 87 LEU A CA 1
ATOM 682 C C . LEU A 1 87 ? 4.926 8.101 5.210 1.00 97.75 87 LEU A C 1
ATOM 684 O O . LEU A 1 87 ? 4.746 6.886 5.136 1.00 97.75 87 LEU A O 1
ATOM 688 N N . VAL A 1 88 ? 4.960 8.886 4.137 1.00 97.56 88 VAL A N 1
ATOM 689 C CA . VAL A 1 88 ? 5.068 8.369 2.770 1.00 97.56 88 VAL A CA 1
ATOM 690 C C . VAL A 1 88 ? 6.524 8.491 2.352 1.00 97.56 88 VAL A C 1
ATOM 692 O O . VAL A 1 88 ? 7.101 9.573 2.446 1.00 97.56 88 VAL A O 1
ATOM 695 N N . VAL A 1 89 ? 7.114 7.385 1.913 1.00 96.62 89 VAL A N 1
ATOM 696 C CA . VAL A 1 89 ? 8.511 7.319 1.483 1.00 96.62 89 VAL A CA 1
ATOM 697 C C . VAL A 1 89 ? 8.545 7.188 -0.032 1.00 96.62 89 VAL A C 1
ATOM 699 O O . VAL A 1 89 ? 7.996 6.232 -0.582 1.00 96.62 89 VAL A O 1
ATOM 702 N N . ASP A 1 90 ? 9.194 8.138 -0.699 1.00 95.75 90 ASP A N 1
ATOM 703 C CA . ASP A 1 90 ? 9.614 7.986 -2.090 1.00 95.75 90 ASP A CA 1
ATOM 704 C C . ASP A 1 90 ? 10.904 7.162 -2.120 1.00 95.75 90 ASP A C 1
ATOM 706 O O . ASP A 1 90 ? 11.934 7.605 -1.611 1.00 95.75 90 ASP A O 1
ATOM 710 N N . LEU A 1 91 ? 10.856 5.955 -2.690 1.00 95.88 91 LEU A N 1
ATOM 711 C CA . LEU A 1 91 ? 12.027 5.075 -2.719 1.00 95.88 91 LEU A CA 1
ATOM 712 C C . LEU A 1 91 ? 13.114 5.587 -3.673 1.00 95.88 91 LEU A C 1
ATOM 714 O O . LEU A 1 91 ? 14.278 5.216 -3.531 1.00 95.88 91 LEU A O 1
ATOM 718 N N . ASP A 1 92 ? 12.773 6.481 -4.605 1.00 94.94 92 ASP A N 1
ATOM 719 C CA . ASP A 1 92 ? 13.760 7.114 -5.477 1.00 94.94 92 ASP A CA 1
ATOM 720 C C . ASP A 1 92 ? 14.590 8.172 -4.719 1.00 94.94 92 ASP A C 1
ATOM 722 O O . ASP A 1 92 ? 15.675 8.538 -5.175 1.00 94.94 92 ASP A O 1
ATOM 726 N N . ALA A 1 93 ? 14.145 8.628 -3.538 1.00 93.06 93 ALA A N 1
ATOM 727 C CA . ALA A 1 93 ? 14.892 9.572 -2.700 1.00 93.06 93 ALA A CA 1
ATOM 728 C C . ALA A 1 93 ? 16.206 8.983 -2.153 1.00 93.06 93 ALA A C 1
ATOM 730 O O . ALA A 1 93 ? 17.107 9.733 -1.785 1.00 93.06 93 ALA A O 1
ATOM 731 N N . ALA A 1 94 ? 16.342 7.652 -2.147 1.00 90.81 94 ALA A N 1
ATOM 732 C CA . ALA A 1 94 ? 17.589 6.969 -1.809 1.00 90.81 94 ALA A CA 1
ATOM 733 C C . ALA A 1 94 ? 18.663 7.093 -2.910 1.00 90.81 94 ALA A C 1
ATOM 735 O O . ALA A 1 94 ? 19.806 6.691 -2.705 1.00 90.81 94 ALA A O 1
ATOM 736 N N . ILE A 1 95 ? 18.324 7.612 -4.097 1.00 93.19 95 ILE A N 1
ATOM 737 C CA . ILE A 1 95 ? 19.281 7.807 -5.191 1.00 93.19 95 ILE A CA 1
ATOM 738 C C . ILE A 1 95 ? 20.102 9.083 -4.922 1.00 93.19 95 ILE A C 1
ATOM 740 O O . ILE A 1 95 ? 19.521 10.173 -4.902 1.00 93.19 95 ILE A O 1
ATOM 744 N N . PRO A 1 96 ? 21.445 9.001 -4.804 1.00 92.81 96 PRO A N 1
ATOM 745 C CA . PRO A 1 96 ? 22.293 10.153 -4.501 1.00 92.81 96 PRO A CA 1
ATOM 746 C C . PRO A 1 96 ? 22.110 11.298 -5.497 1.00 92.81 96 PRO A C 1
ATOM 748 O O . PRO A 1 96 ? 21.8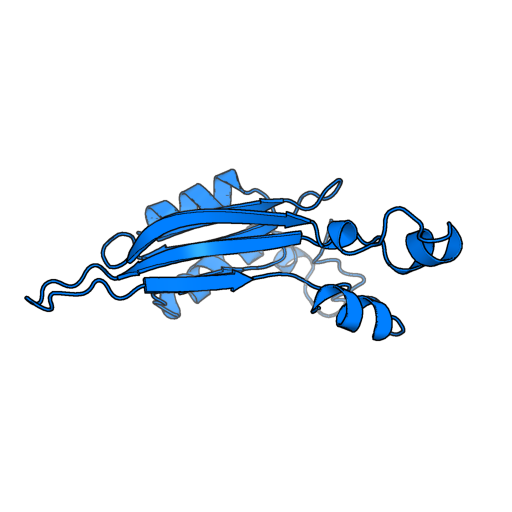53 11.069 -6.684 1.00 92.81 96 PRO A O 1
ATOM 751 N N . ALA A 1 97 ? 22.271 12.544 -5.050 1.00 93.50 97 ALA A N 1
ATOM 752 C CA . ALA A 1 97 ? 22.128 13.735 -5.895 1.00 93.50 97 ALA A CA 1
ATOM 753 C C . ALA A 1 97 ? 23.153 13.757 -7.054 1.00 93.50 97 ALA A C 1
ATOM 755 O O . ALA A 1 97 ? 22.861 14.202 -8.165 1.00 93.50 97 ALA A O 1
ATOM 756 N N . GLU A 1 98 ? 24.319 13.173 -6.823 1.00 96.31 98 GLU A N 1
ATOM 757 C CA . GLU A 1 98 ? 25.450 13.031 -7.732 1.00 96.31 98 GLU A CA 1
ATOM 758 C C . GLU A 1 98 ? 25.364 11.804 -8.657 1.00 96.31 98 GLU A C 1
ATOM 760 O O . GLU A 1 98 ? 26.241 11.600 -9.498 1.00 96.31 98 GLU A O 1
ATOM 765 N N . ALA A 1 99 ? 24.315 10.979 -8.533 1.00 95.75 99 ALA A N 1
ATOM 766 C CA . ALA A 1 99 ? 24.141 9.797 -9.369 1.00 95.75 99 ALA A CA 1
ATOM 767 C C . ALA A 1 99 ? 24.116 10.165 -10.861 1.00 95.75 99 ALA A C 1
ATOM 769 O O . ALA A 1 99 ? 23.394 11.071 -11.294 1.00 95.75 99 ALA A O 1
ATOM 770 N N . THR A 1 100 ? 24.879 9.413 -11.659 1.00 97.75 100 THR A N 1
ATOM 771 C CA . THR A 1 100 ? 24.952 9.622 -13.109 1.00 97.75 100 THR A CA 1
ATOM 772 C C . THR A 1 100 ? 23.586 9.395 -13.772 1.00 97.75 100 THR A C 1
ATOM 774 O O . THR A 1 100 ? 22.751 8.651 -13.242 1.00 97.75 100 THR A O 1
ATOM 777 N N . PRO A 1 101 ? 23.341 9.958 -14.971 1.00 97.19 101 PRO A N 1
ATOM 778 C CA . PRO A 1 101 ? 22.089 9.730 -15.694 1.00 97.19 101 PRO A CA 1
ATOM 779 C C . PRO A 1 101 ? 21.781 8.246 -15.935 1.00 97.19 101 PRO A C 1
ATOM 781 O O . PRO A 1 101 ? 20.624 7.844 -15.853 1.00 97.19 101 PRO A O 1
ATOM 784 N N . ALA A 1 102 ? 22.806 7.420 -16.172 1.00 96.50 102 ALA A N 1
ATOM 785 C CA . ALA A 1 102 ? 22.647 5.978 -16.357 1.00 96.50 102 ALA A CA 1
ATOM 786 C C . ALA A 1 102 ? 22.156 5.278 -15.078 1.00 96.50 102 ALA A C 1
ATOM 788 O O . ALA A 1 102 ? 21.253 4.444 -15.141 1.00 96.50 102 ALA A O 1
ATOM 789 N N . VAL A 1 103 ? 22.697 5.657 -13.914 1.00 95.38 103 VAL A N 1
ATOM 790 C CA . VAL A 1 103 ? 22.236 5.153 -12.611 1.00 95.38 103 VAL A CA 1
ATOM 791 C C . VAL A 1 103 ? 20.796 5.596 -12.369 1.00 95.38 103 VAL A C 1
ATOM 793 O O . VAL A 1 103 ? 19.935 4.759 -12.118 1.00 95.38 103 VAL A O 1
ATOM 796 N N . ARG A 1 104 ? 20.477 6.883 -12.547 1.00 95.69 104 ARG A N 1
ATOM 797 C CA . ARG A 1 104 ? 19.095 7.367 -12.381 1.00 95.69 104 ARG A CA 1
ATOM 798 C C . ARG A 1 104 ? 18.115 6.639 -13.297 1.00 95.69 104 ARG A C 1
ATOM 800 O O . ARG A 1 104 ? 17.076 6.189 -12.831 1.00 95.69 104 ARG A O 1
ATOM 807 N N . ALA A 1 105 ? 18.463 6.446 -14.567 1.00 95.00 105 ALA A N 1
ATOM 808 C CA . ALA A 1 105 ? 17.629 5.710 -15.513 1.00 95.00 105 ALA A CA 1
ATOM 809 C C . ALA A 1 105 ? 17.412 4.241 -15.106 1.00 95.00 105 ALA A C 1
ATOM 811 O O . ALA A 1 105 ? 16.374 3.657 -15.430 1.00 95.00 105 ALA A O 1
ATOM 812 N N . ARG A 1 106 ? 18.357 3.630 -14.381 1.00 94.69 106 ARG A N 1
ATOM 813 C CA . ARG A 1 106 ? 18.229 2.257 -13.883 1.00 94.69 106 ARG A CA 1
ATOM 814 C C . ARG A 1 106 ? 17.463 2.150 -12.563 1.00 94.69 106 ARG A C 1
ATOM 816 O O . ARG A 1 106 ? 16.683 1.215 -12.427 1.00 94.69 106 ARG A O 1
ATOM 823 N N . PHE A 1 107 ? 17.642 3.083 -11.633 1.00 95.69 107 PHE A N 1
ATOM 824 C CA . PHE A 1 107 ? 17.118 2.948 -10.269 1.00 95.69 107 PHE A CA 1
ATOM 825 C C . PHE A 1 107 ? 15.863 3.777 -9.986 1.00 95.69 107 PHE A C 1
ATOM 827 O O . PHE A 1 107 ? 15.072 3.366 -9.145 1.00 95.69 107 PHE A O 1
ATOM 834 N N . ALA A 1 108 ? 15.618 4.873 -10.714 1.00 94.94 108 ALA A N 1
ATOM 835 C CA . ALA A 1 108 ? 14.398 5.659 -10.536 1.00 94.94 108 ALA A CA 1
ATOM 836 C C . ALA A 1 108 ? 13.195 4.874 -11.072 1.00 94.94 108 ALA A C 1
ATOM 838 O O . ALA A 1 108 ? 13.061 4.657 -12.286 1.00 94.94 108 ALA A O 1
ATOM 839 N N . ARG A 1 109 ? 12.352 4.377 -10.167 1.00 95.06 109 ARG A N 1
ATOM 840 C CA . ARG A 1 109 ? 11.185 3.539 -10.480 1.00 95.06 109 ARG A CA 1
ATOM 841 C C . ARG A 1 109 ? 9.896 4.040 -9.856 1.00 95.06 109 ARG A C 1
ATOM 843 O O . ARG A 1 109 ? 8.839 3.503 -10.197 1.00 95.06 109 ARG A O 1
ATOM 850 N N . ARG A 1 110 ? 9.959 5.092 -9.034 1.00 94.75 110 ARG A N 1
ATOM 851 C CA . ARG A 1 110 ? 8.802 5.776 -8.439 1.00 94.75 110 ARG A CA 1
ATOM 852 C C . ARG A 1 110 ? 7.918 4.825 -7.637 1.00 94.75 110 ARG A C 1
ATOM 854 O O . ARG A 1 110 ? 6.693 4.960 -7.584 1.00 94.75 110 ARG A O 1
ATOM 861 N N . ASN A 1 111 ? 8.541 3.801 -7.066 1.00 95.88 111 ASN A N 1
ATOM 862 C CA . ASN A 1 111 ? 7.907 2.971 -6.061 1.00 95.88 111 ASN A CA 1
ATOM 863 C C . ASN A 1 111 ? 7.857 3.777 -4.760 1.00 95.88 111 ASN A C 1
ATOM 865 O O . ASN A 1 111 ? 8.742 4.581 -4.480 1.00 95.88 111 ASN A O 1
ATOM 869 N N . VAL A 1 112 ? 6.805 3.566 -3.978 1.00 97.00 112 VAL A N 1
ATOM 870 C CA . VAL A 1 112 ? 6.599 4.268 -2.710 1.00 97.00 112 VAL A CA 1
ATOM 871 C C . VAL A 1 112 ? 6.393 3.259 -1.597 1.00 97.00 112 VAL A C 1
ATOM 873 O O . VAL A 1 112 ? 5.954 2.130 -1.845 1.00 97.00 112 VAL A O 1
ATOM 876 N N . ALA A 1 113 ? 6.667 3.672 -0.370 1.00 97.62 113 ALA A N 1
ATOM 877 C CA . ALA A 1 113 ? 6.221 2.974 0.824 1.00 97.62 113 ALA A CA 1
ATOM 878 C C . ALA A 1 113 ? 5.294 3.877 1.641 1.00 97.62 113 ALA A C 1
ATOM 880 O O . ALA A 1 113 ? 5.412 5.104 1.617 1.00 97.62 113 ALA A O 1
ATOM 881 N N . VAL A 1 114 ? 4.380 3.264 2.383 1.00 98.00 114 VAL A N 1
ATOM 882 C CA . VAL A 1 114 ? 3.672 3.927 3.479 1.00 98.00 114 VAL A CA 1
ATOM 883 C C . VAL A 1 114 ? 4.127 3.291 4.779 1.00 98.00 114 VAL A C 1
ATOM 885 O O . VAL A 1 114 ? 4.202 2.066 4.889 1.00 98.00 114 VAL A O 1
ATOM 888 N N . VAL A 1 115 ? 4.455 4.138 5.744 1.00 98.31 115 VAL A N 1
ATOM 889 C CA . VAL A 1 115 ? 4.843 3.755 7.095 1.00 98.31 115 VAL A CA 1
ATOM 890 C C . VAL A 1 115 ? 3.887 4.437 8.059 1.00 98.31 115 VAL A C 1
ATOM 892 O O . VAL A 1 115 ? 3.626 5.633 7.937 1.00 98.31 115 VAL A O 1
ATOM 895 N N . VAL A 1 116 ? 3.363 3.689 9.020 1.00 98.56 116 VAL A N 1
ATOM 896 C CA . VAL A 1 116 ? 2.516 4.215 10.091 1.00 98.56 116 VAL A CA 1
ATOM 897 C C . VAL A 1 116 ? 3.085 3.826 11.445 1.00 98.56 116 VAL A C 1
ATOM 899 O O . VAL A 1 116 ? 3.550 2.702 11.648 1.00 98.56 116 VAL A O 1
ATOM 902 N N . ARG A 1 117 ? 3.047 4.771 12.383 1.00 98.31 117 ARG A N 1
ATOM 903 C CA . ARG A 1 117 ? 3.304 4.530 13.799 1.00 98.31 117 ARG A CA 1
ATOM 904 C C . ARG A 1 117 ? 1.962 4.298 14.477 1.00 98.31 117 ARG A C 1
ATOM 906 O O . ARG A 1 117 ? 1.108 5.181 14.488 1.00 98.31 117 ARG A O 1
ATOM 913 N N . LEU A 1 118 ? 1.792 3.116 15.043 1.00 97.38 118 LEU A N 1
ATOM 914 C CA . LEU A 1 118 ? 0.557 2.645 15.651 1.00 97.38 118 LEU A CA 1
ATOM 915 C C . LEU A 1 118 ? 0.757 2.452 17.151 1.00 97.38 118 LEU A C 1
ATOM 917 O O . LEU A 1 118 ? 1.823 2.026 17.589 1.00 97.38 118 LEU A O 1
ATOM 921 N N . GLU A 1 119 ? -0.275 2.726 17.933 1.00 95.50 119 GLU A N 1
ATOM 922 C CA . GLU A 1 119 ? -0.338 2.426 19.360 1.00 95.50 119 GLU A CA 1
ATOM 923 C C . GLU A 1 119 ? -1.535 1.512 19.622 1.00 95.50 119 GLU A C 1
ATOM 925 O O . GLU A 1 119 ? -2.650 1.784 19.173 1.00 95.50 119 GLU A O 1
ATOM 930 N N . VAL A 1 120 ? -1.298 0.397 20.316 1.00 93.62 120 VAL A N 1
ATOM 931 C CA . VAL A 1 120 ? -2.359 -0.540 20.699 1.00 93.62 120 VAL A CA 1
ATOM 932 C C . VAL A 1 120 ? -3.119 0.037 21.889 1.00 93.62 120 VAL A C 1
ATOM 934 O O . VAL A 1 120 ? -2.529 0.354 22.922 1.00 93.62 120 VAL A O 1
ATOM 937 N N . LEU A 1 121 ? -4.435 0.138 21.738 1.00 89.75 121 LEU A N 1
ATOM 938 C CA . LEU A 1 121 ? -5.371 0.565 22.766 1.00 89.75 121 LEU A CA 1
ATOM 939 C C . LEU A 1 121 ? -5.558 -0.588 23.758 1.00 89.75 121 LEU A C 1
ATOM 941 O O . LEU A 1 121 ? -6.391 -1.472 23.565 1.00 89.75 121 LEU A O 1
ATOM 945 N N . ASP A 1 122 ? -4.733 -0.623 24.800 1.00 77.31 122 ASP A N 1
ATOM 946 C CA . ASP A 1 122 ? -4.873 -1.598 25.878 1.00 77.31 122 ASP A CA 1
ATOM 947 C C . ASP A 1 122 ? -5.889 -1.091 26.917 1.00 77.31 122 ASP A C 1
ATOM 949 O O . ASP A 1 122 ? -5.892 0.081 27.291 1.00 77.31 122 ASP A O 1
ATOM 953 N N . SER A 1 123 ? -6.768 -1.979 27.384 1.00 63.81 123 SER A N 1
ATOM 954 C CA . SER A 1 123 ? -7.664 -1.708 28.521 1.00 63.81 123 SER A CA 1
ATOM 955 C C . SER A 1 123 ? -6.992 -2.019 29.863 1.00 63.81 123 SER A C 1
ATOM 957 O O . SER A 1 123 ? -7.540 -1.712 30.921 1.00 63.81 123 SER A O 1
ATOM 959 N N . SER A 1 124 ? -5.831 -2.684 29.838 1.00 63.25 124 SER A N 1
ATOM 960 C CA . SER A 1 124 ? -5.091 -3.085 31.028 1.00 63.25 124 SER A CA 1
ATOM 961 C C . SER A 1 124 ? -4.142 -1.985 31.510 1.00 63.25 124 SER A C 1
ATOM 963 O O . SER A 1 124 ? -3.574 -1.224 30.733 1.00 63.25 124 SER A O 1
ATOM 965 N N . SER A 1 125 ? -3.967 -1.906 32.830 1.00 57.16 125 SER A N 1
ATOM 966 C CA . SER A 1 125 ? -3.190 -0.900 33.569 1.00 57.16 125 SER A CA 1
ATOM 967 C C . SER A 1 125 ? -1.666 -1.000 33.375 1.00 57.16 125 SER A C 1
ATOM 969 O O . SER A 1 125 ? -0.901 -0.741 34.305 1.00 57.16 125 SER A O 1
ATOM 971 N N . VAL A 1 126 ? -1.203 -1.428 32.200 1.00 62.47 126 VAL A N 1
ATOM 972 C CA . VAL A 1 126 ? 0.219 -1.452 31.854 1.00 62.47 126 VAL A CA 1
ATOM 973 C C . VAL A 1 126 ? 0.653 -0.025 31.527 1.00 62.47 126 VAL A C 1
ATOM 975 O O . VAL A 1 126 ? 0.101 0.631 30.652 1.00 62.47 126 VAL A O 1
ATOM 978 N N . GLN A 1 127 ? 1.654 0.468 32.255 1.00 66.12 127 GLN A N 1
ATOM 979 C CA . GLN A 1 127 ? 2.092 1.869 32.232 1.00 66.12 127 GLN A CA 1
ATOM 980 C C . GLN A 1 127 ? 2.811 2.310 30.946 1.00 66.12 127 GLN A C 1
ATOM 982 O O . GLN A 1 127 ? 3.155 3.485 30.826 1.00 66.12 127 GLN A O 1
ATOM 987 N N . THR A 1 128 ? 3.038 1.409 29.986 1.00 70.38 128 THR A N 1
ATOM 988 C CA . THR A 1 128 ? 3.715 1.721 28.724 1.00 70.38 128 THR A CA 1
ATOM 989 C C . THR A 1 128 ? 2.852 1.350 27.511 1.00 70.38 128 THR A C 1
ATOM 991 O O . THR A 1 128 ? 2.466 0.187 27.365 1.00 70.38 128 THR A O 1
ATOM 994 N N . PRO A 1 129 ? 2.554 2.310 26.611 1.00 75.25 129 PRO A N 1
ATOM 995 C CA . PRO A 1 129 ? 1.796 2.029 25.399 1.00 75.25 129 PRO A CA 1
ATOM 996 C C . PRO A 1 129 ? 2.599 1.112 24.472 1.00 75.25 129 PRO A C 1
ATOM 998 O O . PRO A 1 129 ? 3.770 1.367 24.167 1.00 75.25 129 PRO A O 1
ATOM 1001 N N . ARG A 1 130 ? 1.966 0.038 23.989 1.00 88.88 130 ARG A N 1
ATOM 1002 C CA . ARG A 1 130 ? 2.573 -0.856 22.995 1.00 88.88 130 ARG A CA 1
ATOM 1003 C C . ARG A 1 130 ? 2.548 -0.166 21.636 1.00 88.88 130 ARG A C 1
ATOM 1005 O O . ARG A 1 130 ? 1.494 -0.042 21.018 1.00 88.88 130 ARG A O 1
ATOM 1012 N N . THR A 1 131 ? 3.714 0.291 21.192 1.00 92.94 131 THR A N 1
ATOM 1013 C CA . THR A 1 131 ? 3.888 0.948 19.891 1.00 92.94 131 THR A CA 1
ATOM 1014 C C . THR A 1 131 ? 4.351 -0.061 18.840 1.00 92.94 131 THR A C 1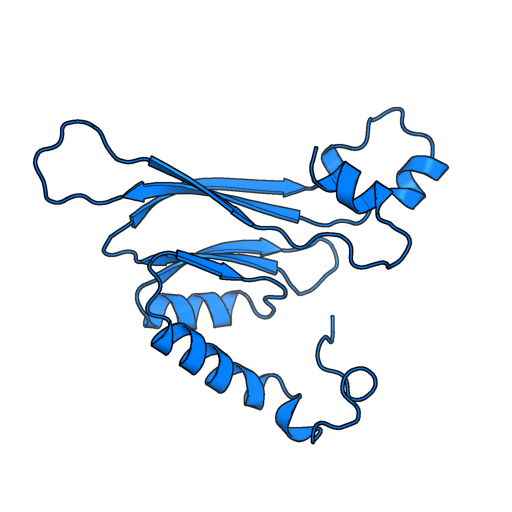
ATOM 1016 O O . THR A 1 131 ? 5.233 -0.874 19.109 1.00 92.94 131 THR A O 1
ATOM 1019 N N . LEU A 1 132 ? 3.802 0.032 17.631 1.00 94.62 132 LEU A N 1
ATOM 1020 C CA . LEU A 1 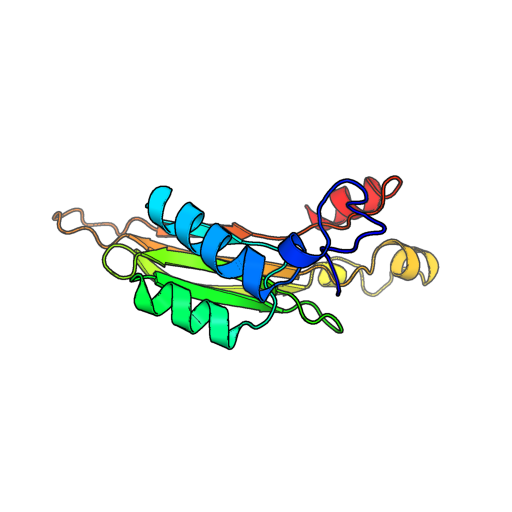132 ? 4.219 -0.709 16.442 1.00 94.62 132 LEU A CA 1
ATOM 1021 C C . LEU A 1 132 ? 4.577 0.282 15.331 1.00 94.62 132 LEU A C 1
ATOM 1023 O O . LEU A 1 132 ? 3.909 1.300 15.160 1.00 94.62 132 LEU A O 1
ATOM 1027 N N . LEU A 1 133 ? 5.612 -0.022 14.552 1.00 97.25 133 LEU A N 1
ATOM 1028 C CA . LEU A 1 133 ? 5.881 0.665 13.293 1.00 97.25 133 LEU A CA 1
ATOM 1029 C C . LEU A 1 133 ? 5.576 -0.317 12.167 1.00 97.25 133 LEU A C 1
ATOM 1031 O O . LEU A 1 133 ? 6.212 -1.366 12.078 1.00 97.25 133 LEU A O 1
ATOM 1035 N N . LEU A 1 134 ? 4.587 0.001 11.339 1.00 98.06 134 LEU A N 1
ATOM 1036 C CA . LEU A 1 134 ? 4.168 -0.853 10.237 1.00 98.06 134 LEU A CA 1
ATOM 1037 C C . LEU A 1 134 ? 4.495 -0.167 8.918 1.00 98.06 134 LEU A C 1
ATOM 1039 O O . LEU A 1 134 ? 4.112 0.979 8.703 1.00 98.06 134 LEU A O 1
ATOM 1043 N N . ALA A 1 135 ? 5.198 -0.877 8.043 1.00 98.00 135 ALA A N 1
ATOM 1044 C CA . ALA A 1 135 ? 5.565 -0.407 6.718 1.00 98.00 135 ALA A CA 1
ATOM 1045 C C . ALA A 1 135 ? 5.047 -1.376 5.654 1.00 98.00 135 ALA A C 1
ATOM 1047 O O . ALA A 1 135 ? 5.088 -2.593 5.831 1.00 98.00 135 ALA A O 1
ATOM 1048 N N . THR A 1 136 ? 4.593 -0.840 4.526 1.00 98.31 136 THR A N 1
ATOM 1049 C CA . THR A 1 136 ? 4.304 -1.638 3.334 1.00 98.31 136 THR A CA 1
ATOM 1050 C C . THR A 1 136 ? 4.723 -0.892 2.077 1.00 98.31 136 THR A C 1
ATOM 1052 O O . THR A 1 136 ? 4.663 0.338 1.999 1.00 98.31 136 THR A O 1
ATOM 1055 N N . THR A 1 137 ? 5.165 -1.654 1.085 1.00 97.94 137 THR A N 1
ATOM 1056 C CA . THR A 1 137 ? 5.573 -1.166 -0.227 1.00 97.94 137 THR A CA 1
ATOM 1057 C C . THR A 1 137 ? 5.251 -2.215 -1.284 1.00 97.94 137 THR A C 1
ATOM 1059 O O . THR A 1 137 ? 4.967 -3.372 -0.974 1.00 97.94 137 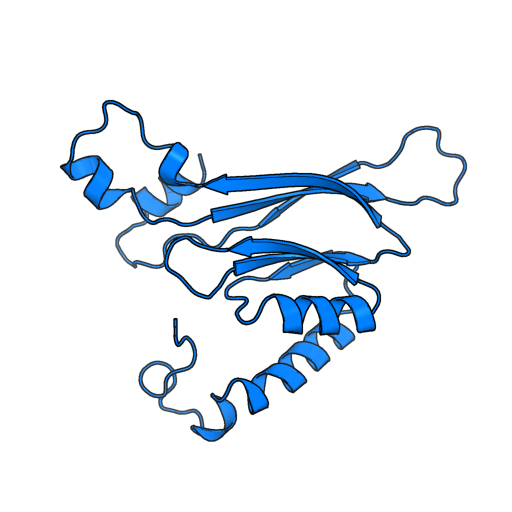THR A O 1
ATOM 1062 N N . HIS A 1 138 ? 5.328 -1.811 -2.545 1.00 96.75 138 HIS A N 1
ATOM 1063 C CA . HIS A 1 138 ? 5.305 -2.701 -3.691 1.00 96.75 138 HIS A CA 1
ATOM 1064 C C . HIS A 1 138 ? 6.553 -2.408 -4.522 1.00 96.75 138 HIS A C 1
ATOM 1066 O O . HIS A 1 138 ? 6.608 -1.377 -5.197 1.00 96.75 138 HIS A O 1
ATOM 1072 N N . LEU A 1 139 ? 7.554 -3.288 -4.438 1.00 96.38 139 LEU A N 1
ATOM 1073 C CA . LEU A 1 139 ? 8.851 -3.135 -5.105 1.00 96.38 139 LEU A CA 1
ATOM 1074 C C . LEU A 1 139 ? 8.743 -3.208 -6.634 1.00 96.38 139 LEU A C 1
ATOM 1076 O O . LEU A 1 139 ? 7.715 -3.584 -7.202 1.00 96.38 139 LEU A O 1
ATOM 1080 N N . TYR A 1 140 ? 9.826 -2.856 -7.323 1.00 95.75 140 TYR A N 1
ATOM 1081 C CA . TYR A 1 140 ? 9.873 -2.936 -8.776 1.00 95.75 140 TYR A CA 1
ATOM 1082 C C . TYR A 1 140 ? 9.763 -4.381 -9.306 1.00 95.75 140 TYR A C 1
ATOM 1084 O O . TYR A 1 140 ? 10.512 -5.281 -8.919 1.00 95.75 140 TYR A O 1
ATOM 1092 N N . TRP A 1 141 ? 8.849 -4.583 -10.258 1.00 92.31 141 TRP A N 1
ATOM 1093 C CA . TRP A 1 141 ? 8.435 -5.900 -10.759 1.00 92.31 141 TRP A CA 1
ATOM 1094 C C . TRP A 1 141 ? 9.385 -6.534 -11.793 1.00 92.31 141 TRP A C 1
ATOM 1096 O O . TRP A 1 141 ? 9.289 -7.730 -12.058 1.00 92.31 141 TRP A O 1
ATOM 1106 N N . GLY A 1 142 ? 10.274 -5.759 -12.429 1.00 93.12 142 GLY A N 1
ATOM 1107 C CA . GLY A 1 142 ? 11.049 -6.225 -13.587 1.00 93.12 142 GLY A CA 1
ATOM 1108 C C .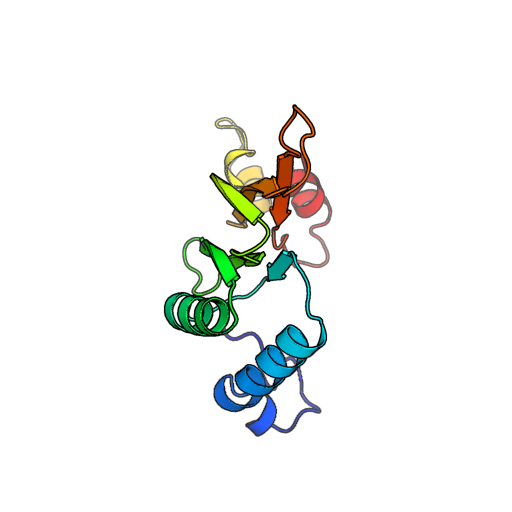 GLY A 1 142 ? 11.955 -7.420 -13.265 1.00 93.12 142 GLY A C 1
ATOM 1109 O O . GLY A 1 142 ? 12.762 -7.352 -12.340 1.00 93.12 142 GLY A O 1
ATOM 1110 N N . LYS A 1 143 ? 11.859 -8.505 -14.047 1.00 90.31 143 LYS A N 1
ATOM 1111 C CA . LYS A 1 143 ? 12.549 -9.785 -13.781 1.00 90.31 143 LYS A CA 1
ATOM 1112 C C . LYS A 1 143 ? 14.057 -9.616 -13.526 1.00 90.31 143 LYS A C 1
ATOM 1114 O O . LYS A 1 143 ? 14.549 -10.054 -12.495 1.00 90.31 143 LYS A O 1
ATOM 1119 N N . GLU A 1 144 ? 14.752 -8.875 -14.387 1.00 92.88 144 GLU A N 1
ATOM 1120 C CA . GLU A 1 144 ? 16.216 -8.668 -14.350 1.00 92.88 144 GLU A CA 1
ATOM 1121 C C . GLU A 1 144 ? 16.648 -7.397 -13.585 1.00 92.88 144 GLU A C 1
ATOM 1123 O O . GLU A 1 144 ? 17.596 -6.702 -13.955 1.00 92.88 144 GLU A O 1
ATOM 1128 N N . HIS A 1 145 ? 15.893 -7.037 -12.547 1.00 95.50 145 HIS A N 1
ATOM 1129 C CA . HIS A 1 145 ? 16.115 -5.829 -11.743 1.00 95.50 145 HIS A CA 1
ATOM 1130 C C . HIS A 1 145 ? 16.217 -6.153 -10.244 1.00 95.50 145 HIS A C 1
ATOM 1132 O O . HIS A 1 145 ? 15.637 -5.468 -9.400 1.00 95.50 145 HIS A O 1
ATOM 1138 N N . GLU A 1 146 ? 16.915 -7.240 -9.908 1.00 95.88 146 GLU A N 1
ATOM 1139 C CA . GLU A 1 146 ? 17.201 -7.610 -8.513 1.00 95.88 146 GLU A CA 1
ATOM 1140 C C . GLU A 1 146 ? 18.004 -6.533 -7.789 1.00 95.88 146 GLU A C 1
ATOM 1142 O O . GLU A 1 146 ? 17.704 -6.213 -6.646 1.00 95.88 146 GLU A O 1
ATOM 1147 N N . ASP A 1 147 ? 18.956 -5.917 -8.483 1.00 95.00 147 ASP A N 1
ATOM 1148 C CA . ASP A 1 147 ? 19.730 -4.779 -7.998 1.00 95.00 147 ASP A CA 1
ATOM 1149 C C . ASP A 1 147 ? 18.845 -3.578 -7.651 1.00 95.00 147 ASP A C 1
ATOM 1151 O O . ASP A 1 147 ? 19.034 -2.958 -6.609 1.00 95.00 147 ASP A O 1
ATOM 1155 N N . VAL A 1 148 ? 17.836 -3.278 -8.471 1.00 96.19 148 VAL A N 1
ATOM 1156 C CA . VAL A 1 148 ? 16.881 -2.201 -8.176 1.00 96.19 148 VAL A CA 1
ATOM 1157 C C . VAL A 1 148 ? 16.033 -2.533 -6.953 1.00 96.19 148 VAL A C 1
ATOM 1159 O O . VAL A 1 148 ? 15.821 -1.666 -6.112 1.00 96.19 148 VAL A O 1
ATOM 1162 N N . ARG A 1 149 ? 15.575 -3.783 -6.810 1.00 96.25 149 ARG A N 1
ATOM 1163 C CA . ARG A 1 149 ? 14.835 -4.209 -5.610 1.00 96.25 149 ARG A CA 1
ATOM 1164 C C . ARG A 1 149 ? 15.703 -4.170 -4.356 1.00 96.25 149 ARG A C 1
ATOM 1166 O O . ARG A 1 149 ? 15.227 -3.729 -3.320 1.00 96.25 149 ARG A O 1
ATOM 1173 N N . ALA A 1 150 ? 16.958 -4.605 -4.451 1.00 94.31 150 ALA A N 1
ATOM 1174 C CA . ALA A 1 150 ? 17.909 -4.542 -3.348 1.00 94.31 150 ALA A CA 1
ATOM 1175 C C . ALA A 1 150 ? 18.176 -3.091 -2.932 1.00 94.31 150 ALA A C 1
ATOM 1177 O O . ALA A 1 150 ? 18.202 -2.798 -1.743 1.00 94.31 150 ALA A O 1
ATOM 1178 N N . TRP A 1 151 ? 18.299 -2.182 -3.904 1.00 93.12 151 TRP A N 1
ATOM 1179 C CA . TRP A 1 151 ? 18.432 -0.748 -3.650 1.00 93.12 151 TRP A CA 1
ATOM 1180 C C . TRP A 1 151 ? 17.215 -0.172 -2.924 1.00 93.12 151 TRP A C 1
ATOM 1182 O O . TRP A 1 151 ? 17.357 0.582 -1.973 1.00 93.12 151 TRP A O 1
ATOM 1192 N N . GLN A 1 152 ? 16.011 -0.553 -3.350 1.00 94.06 152 GLN A N 1
ATOM 1193 C CA . GLN A 1 152 ? 14.753 -0.103 -2.747 1.00 94.06 152 GLN A CA 1
ATOM 1194 C C . GLN A 1 152 ? 14.541 -0.574 -1.298 1.00 94.06 152 GLN A C 1
ATOM 1196 O O . GLN A 1 152 ? 13.624 -0.084 -0.642 1.00 94.06 152 GLN A O 1
ATOM 1201 N N . LEU A 1 153 ? 15.336 -1.536 -0.821 1.00 90.62 153 LEU A N 1
ATOM 1202 C CA . LEU A 1 153 ? 15.253 -2.112 0.523 1.00 90.62 153 LEU A CA 1
ATOM 1203 C C . LEU A 1 153 ? 16.372 -1.643 1.467 1.00 90.62 153 LEU A C 1
ATOM 1205 O O . LEU A 1 153 ? 16.432 -2.139 2.593 1.00 90.62 153 LEU A O 1
ATOM 1209 N N . GLN A 1 154 ? 17.261 -0.755 1.015 1.00 77.12 154 GLN A N 1
ATOM 1210 C CA . GLN A 1 154 ? 18.304 -0.161 1.862 1.00 77.12 154 GLN A CA 1
ATOM 1211 C C . GLN A 1 154 ? 17.762 1.012 2.675 1.00 77.12 154 GLN A C 1
ATOM 1213 O O . GLN A 1 154 ? 18.203 1.141 3.838 1.00 77.12 154 GLN A O 1
#

Radius of gyration: 18.23 Å; chains: 1; bounding box: 43×32×55 Å

Organism: NCBI:txid1333877

pLDDT: mean 93.36, std 7.81, range [57.16, 98.69]

InterPro domains:
  IPR036691 Endonuclease/exonuclease/phosphatase superfamily [G3DSA:3.60.10.10] (1-154)
  IPR036691 Endonuclease/exonuclease/phosphatase superfamily [SSF56219] (16-154)
  IPR050410 CCR4/nocturin mRNA turnover and transcription [PTHR12121] (3-154)